Protein AF-A0A8T5M7E4-F1 (afdb_monomer_lite)

Secondary structure (DSSP, 8-state):
-----------S---SSS-----------S-EEEEEPPPEEEETTEEEEEEEPPPEEEEE--GGG-

pLDDT: mean 73.16, std 8.51, range [45.06, 82.12]

Sequence (66 aa):
MRIKKSLKFAIPSVSPQGIWEIRYDLRAEVPGHFHALPLLGEAMYVPEIRANGAEIRLEVIDREDQ

Radius of gyration: 15.59 Å; chains: 1; bounding box: 36×19×47 Å

Structure (mmCIF, N/CA/C/O backbone):
data_AF-A0A8T5M7E4-F1
#
_entry.id   AF-A0A8T5M7E4-F1
#
loop_
_atom_site.group_PDB
_atom_site.id
_atom_site.type_symbol
_atom_site.label_atom_id
_atom_site.label_alt_id
_atom_site.label_comp_id
_atom_site.label_asym_id
_atom_site.label_entity_id
_atom_site.label_seq_id
_atom_site.pdbx_PDB_ins_code
_atom_site.Cartn_x
_atom_site.Cartn_y
_atom_site.Cartn_z
_atom_site.occupancy
_atom_site.B_iso_or_equiv
_atom_site.auth_seq_id
_atom_site.auth_comp_id
_atom_site.auth_asym_id
_atom_site.auth_atom_id
_atom_site.pdbx_PDB_model_num
ATOM 1 N N . MET A 1 1 ? -17.653 4.244 7.923 1.00 47.19 1 MET A N 1
ATOM 2 C CA . MET A 1 1 ? -17.158 5.530 7.376 1.00 47.19 1 MET A CA 1
ATOM 3 C C . MET A 1 1 ? -15.922 5.229 6.524 1.00 47.19 1 MET A C 1
ATOM 5 O O . MET A 1 1 ? -15.026 4.587 7.047 1.00 47.19 1 MET A O 1
ATOM 9 N N . ARG A 1 2 ? -15.867 5.573 5.224 1.00 47.97 2 ARG A N 1
ATOM 10 C CA . ARG A 1 2 ? -14.735 5.217 4.331 1.00 47.97 2 ARG A CA 1
ATOM 11 C C . ARG A 1 2 ? -13.908 6.458 3.994 1.00 47.97 2 ARG A C 1
ATOM 13 O O . ARG A 1 2 ? -14.332 7.253 3.161 1.00 47.97 2 ARG A O 1
ATOM 20 N N . ILE A 1 3 ? -12.742 6.619 4.616 1.00 54.75 3 ILE A N 1
ATOM 21 C CA . ILE A 1 3 ? -11.822 7.723 4.306 1.00 54.75 3 ILE A CA 1
ATOM 22 C C . ILE A 1 3 ? -11.023 7.334 3.058 1.00 54.75 3 ILE A C 1
ATOM 24 O O . ILE A 1 3 ? -10.247 6.384 3.086 1.00 54.75 3 ILE A O 1
ATOM 28 N N . LYS A 1 4 ? -11.225 8.038 1.939 1.00 54.62 4 LYS A N 1
ATOM 29 C CA . LYS A 1 4 ? -10.462 7.823 0.698 1.00 54.62 4 LYS A CA 1
ATOM 30 C C . LYS A 1 4 ? -9.280 8.793 0.619 1.00 54.62 4 LYS A C 1
ATOM 32 O O . LYS A 1 4 ? -9.301 9.719 -0.187 1.00 54.62 4 LYS A O 1
ATOM 37 N N . LYS A 1 5 ? -8.253 8.600 1.448 1.00 65.81 5 LYS A N 1
ATOM 38 C CA . LYS A 1 5 ? -6.974 9.305 1.272 1.00 65.81 5 LYS A CA 1
ATOM 39 C C . LYS A 1 5 ? -6.012 8.419 0.487 1.00 65.81 5 LYS A C 1
ATOM 41 O O . LYS A 1 5 ? -5.584 7.384 0.980 1.00 65.81 5 LYS A O 1
ATOM 46 N N . SER A 1 6 ? -5.715 8.813 -0.750 1.00 69.19 6 SER A N 1
ATOM 47 C CA . SER A 1 6 ? -4.736 8.143 -1.610 1.00 69.19 6 SER A CA 1
ATOM 48 C C . SER A 1 6 ? -3.438 8.942 -1.636 1.00 69.19 6 SER A C 1
ATOM 50 O O . SER A 1 6 ? -3.455 10.108 -2.035 1.00 69.19 6 SER A O 1
ATOM 52 N N . LEU A 1 7 ? -2.328 8.315 -1.258 1.00 71.25 7 LEU A N 1
ATOM 53 C CA . LEU A 1 7 ? -0.992 8.891 -1.367 1.00 71.25 7 LEU A CA 1
ATOM 54 C C . LEU A 1 7 ? -0.336 8.362 -2.647 1.00 71.25 7 LEU A C 1
ATOM 56 O O . LEU A 1 7 ? -0.276 7.152 -2.851 1.00 71.25 7 LEU A O 1
ATOM 60 N N . LYS A 1 8 ? 0.095 9.262 -3.535 1.00 79.38 8 LYS A N 1
ATOM 61 C CA . LYS A 1 8 ? 0.741 8.908 -4.806 1.00 79.38 8 LYS A CA 1
ATOM 62 C C . LYS A 1 8 ? 2.216 9.272 -4.734 1.00 79.38 8 LYS A C 1
ATOM 64 O O . LYS A 1 8 ? 2.544 10.426 -4.471 1.00 79.38 8 LYS A O 1
ATOM 69 N N . PHE A 1 9 ? 3.077 8.303 -5.012 1.00 75.50 9 PHE A N 1
ATOM 70 C CA . PHE A 1 9 ? 4.517 8.500 -5.120 1.00 75.50 9 PHE A CA 1
ATOM 71 C C . PHE A 1 9 ? 4.947 8.275 -6.568 1.00 75.50 9 PHE A C 1
ATOM 73 O O . PHE A 1 9 ? 4.500 7.320 -7.198 1.00 75.50 9 PHE A O 1
ATOM 80 N N . ALA A 1 10 ? 5.814 9.143 -7.087 1.00 78.75 10 ALA A N 1
ATOM 81 C CA . ALA A 1 10 ? 6.447 8.972 -8.390 1.00 78.75 10 ALA A CA 1
ATOM 82 C C . ALA A 1 10 ? 7.946 8.757 -8.176 1.00 78.75 10 ALA A C 1
ATOM 84 O O . ALA A 1 10 ? 8.614 9.609 -7.590 1.00 78.75 10 ALA A O 1
ATOM 85 N N . ILE A 1 11 ? 8.465 7.618 -8.636 1.00 78.06 11 ILE A N 1
ATOM 86 C CA . ILE A 1 11 ? 9.893 7.306 -8.568 1.00 78.06 11 ILE A CA 1
ATOM 87 C C . ILE A 1 11 ? 10.467 7.456 -9.982 1.00 78.06 11 ILE A C 1
ATOM 89 O O . ILE A 1 11 ? 10.043 6.725 -10.877 1.00 78.06 11 ILE A O 1
ATOM 93 N N . PRO A 1 12 ? 11.407 8.390 -10.215 1.00 71.06 12 PRO A N 1
ATOM 94 C CA . PRO A 1 12 ? 11.886 8.706 -11.561 1.00 71.06 12 PRO A CA 1
ATOM 95 C C . PRO A 1 12 ? 12.789 7.622 -12.166 1.00 71.06 12 PRO A C 1
ATOM 97 O O . PRO A 1 12 ? 12.889 7.525 -13.384 1.00 71.06 12 PRO A O 1
ATOM 100 N N . SER A 1 13 ? 13.453 6.812 -11.337 1.00 68.06 13 SER A N 1
ATOM 101 C CA . SER A 1 13 ? 14.317 5.720 -11.785 1.00 68.06 13 SER A CA 1
ATOM 102 C C . SER A 1 13 ? 14.268 4.578 -10.778 1.00 68.06 13 SER A C 1
ATOM 104 O O . SER A 1 13 ? 14.716 4.728 -9.643 1.00 68.06 13 SER A O 1
ATOM 106 N N . VAL A 1 14 ? 13.703 3.446 -11.198 1.00 68.38 14 VAL A N 1
ATOM 107 C CA . VAL A 1 14 ? 13.799 2.170 -10.486 1.00 68.38 14 VAL A CA 1
ATOM 108 C C . VAL A 1 14 ? 14.778 1.288 -11.256 1.00 68.38 14 VAL A C 1
ATOM 110 O O . VAL A 1 14 ? 14.548 0.939 -12.412 1.00 68.38 14 VAL A O 1
ATOM 113 N N . SER A 1 15 ? 15.913 0.954 -10.644 1.00 65.00 15 SER A N 1
ATOM 114 C CA . SER A 1 15 ? 16.800 -0.086 -11.175 1.00 65.00 15 SER A CA 1
ATOM 115 C C . SER A 1 15 ? 16.078 -1.433 -11.088 1.00 65.00 15 SER A C 1
ATOM 117 O O . SER A 1 15 ? 15.567 -1.761 -10.011 1.00 65.00 15 SER A O 1
ATOM 119 N N . PRO A 1 16 ? 16.088 -2.247 -12.159 1.00 65.38 16 PRO A N 1
ATOM 120 C CA . PRO A 1 16 ? 15.604 -3.627 -12.112 1.00 65.38 16 PRO A CA 1
ATOM 121 C C . PRO A 1 16 ? 16.368 -4.494 -11.103 1.00 65.38 16 PRO A C 1
ATOM 123 O O . PRO A 1 16 ? 15.879 -5.536 -10.682 1.00 65.38 16 PRO A O 1
ATOM 126 N N . GLN A 1 17 ? 17.582 -4.069 -10.740 1.00 65.50 17 GLN A N 1
ATOM 127 C CA . GLN A 1 17 ? 18.504 -4.781 -9.864 1.00 65.50 17 GLN A CA 1
ATOM 128 C C . GLN A 1 17 ? 18.605 -4.018 -8.533 1.00 65.50 17 GLN A C 1
ATOM 130 O O . GLN A 1 17 ? 19.532 -3.232 -8.330 1.00 65.50 17 GLN A O 1
ATOM 135 N N . GLY A 1 18 ? 17.612 -4.166 -7.654 1.00 70.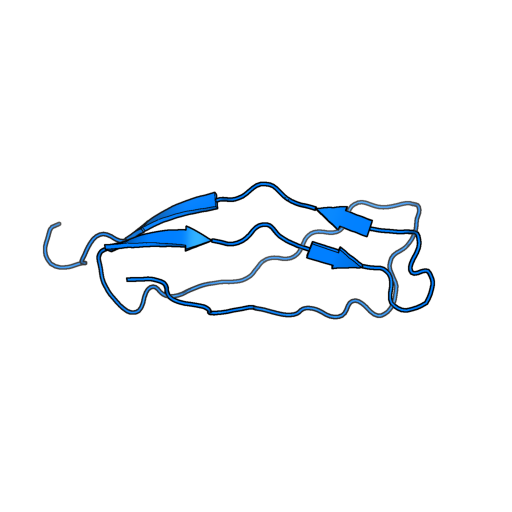31 18 GLY A N 1
ATOM 136 C CA . GLY A 1 18 ? 17.613 -3.524 -6.335 1.00 70.31 18 GLY A CA 1
ATOM 137 C C . GLY A 1 18 ? 16.265 -3.581 -5.615 1.00 70.31 18 GLY A C 1
ATOM 138 O O . GLY A 1 18 ? 15.217 -3.677 -6.250 1.00 70.31 18 GLY A O 1
ATOM 139 N N . ILE A 1 19 ? 16.300 -3.520 -4.281 1.00 74.50 19 ILE A N 1
ATOM 140 C CA . ILE A 1 19 ? 15.110 -3.403 -3.426 1.00 74.50 19 ILE A CA 1
ATOM 141 C C . ILE A 1 19 ? 14.905 -1.922 -3.098 1.00 74.50 19 ILE A C 1
ATOM 143 O O . ILE A 1 19 ? 15.842 -1.243 -2.683 1.00 74.50 19 ILE A O 1
ATOM 147 N N . TRP A 1 20 ? 13.676 -1.439 -3.271 1.00 74.38 20 TRP A N 1
ATOM 148 C CA . TRP A 1 20 ? 13.287 -0.052 -3.018 1.00 74.38 20 TRP A CA 1
ATOM 149 C C . TRP A 1 20 ? 12.383 0.010 -1.790 1.00 74.38 20 TRP A C 1
ATOM 151 O O . TRP A 1 20 ? 11.436 -0.768 -1.682 1.00 74.38 20 TRP A O 1
ATOM 161 N N . GLU A 1 21 ? 12.656 0.942 -0.878 1.00 78.75 21 GLU A N 1
ATOM 162 C CA . GLU A 1 21 ? 11.852 1.164 0.326 1.00 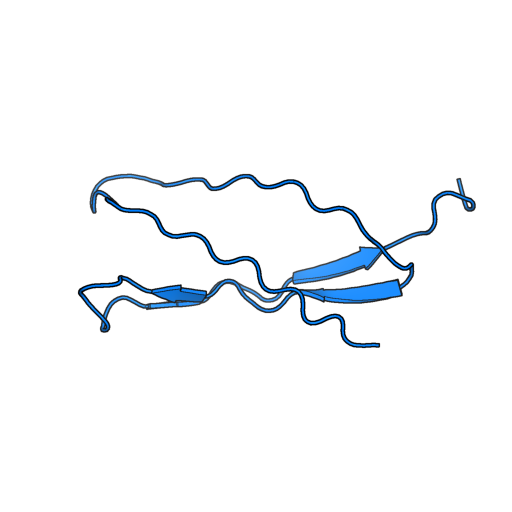78.75 21 GLU A CA 1
ATOM 163 C C . GLU A 1 21 ? 11.299 2.596 0.323 1.00 78.75 21 GLU A C 1
ATOM 165 O O . GLU A 1 21 ? 12.036 3.555 0.095 1.00 78.75 21 GLU A O 1
ATOM 170 N N . ILE A 1 22 ? 9.997 2.745 0.579 1.00 79.25 22 ILE A N 1
ATOM 171 C CA . ILE A 1 22 ? 9.331 4.042 0.746 1.00 79.25 22 ILE A CA 1
ATOM 172 C C . ILE A 1 22 ? 8.788 4.088 2.172 1.00 79.25 22 ILE A C 1
ATOM 174 O O . ILE A 1 22 ? 7.934 3.278 2.531 1.00 79.25 22 ILE A O 1
ATOM 178 N N . ARG A 1 23 ? 9.261 5.042 2.978 1.00 78.94 23 ARG A N 1
ATOM 179 C CA . ARG A 1 23 ? 8.735 5.301 4.325 1.00 78.94 23 ARG A CA 1
ATOM 180 C C . ARG A 1 23 ? 7.932 6.591 4.322 1.00 78.94 23 ARG A C 1
ATOM 182 O O . ARG A 1 23 ? 8.363 7.587 3.746 1.00 78.94 23 ARG A O 1
ATOM 189 N N . TYR A 1 24 ? 6.773 6.565 4.962 1.00 78.88 24 TYR A N 1
ATOM 190 C CA . TYR A 1 24 ? 5.913 7.728 5.119 1.00 78.88 24 TYR A CA 1
ATOM 191 C C . TYR A 1 24 ? 5.215 7.675 6.478 1.00 78.88 24 TYR A C 1
ATOM 193 O O . TYR A 1 24 ? 4.795 6.609 6.924 1.00 78.88 24 TYR A O 1
ATOM 201 N N . ASP A 1 25 ? 5.068 8.835 7.112 1.00 78.81 25 ASP A N 1
ATOM 202 C CA . ASP A 1 25 ? 4.302 8.987 8.345 1.00 78.81 25 ASP A CA 1
ATOM 203 C C . ASP A 1 25 ? 2.861 9.384 8.019 1.00 78.81 25 ASP A C 1
ATOM 205 O O . ASP A 1 25 ? 2.608 10.287 7.216 1.00 78.81 25 ASP A O 1
ATOM 209 N N . LEU A 1 26 ? 1.898 8.715 8.654 1.00 75.75 26 LEU A N 1
ATOM 210 C CA . LEU A 1 26 ? 0.480 9.057 8.568 1.00 75.75 26 LEU A CA 1
ATOM 211 C C . LEU A 1 26 ? -0.037 9.448 9.947 1.00 75.75 26 LEU A C 1
ATOM 213 O O . LEU A 1 26 ? 0.270 8.802 10.945 1.00 75.75 26 LEU A O 1
ATOM 217 N N . ARG A 1 27 ? -0.892 10.471 9.988 1.00 76.69 27 ARG A N 1
ATOM 218 C CA . ARG A 1 27 ? -1.666 10.822 11.179 1.00 76.69 27 ARG A CA 1
ATOM 219 C C . ARG A 1 27 ? -3.107 10.377 10.998 1.00 76.69 27 ARG A C 1
ATOM 221 O O . ARG A 1 27 ? -3.734 10.688 9.985 1.00 76.69 27 ARG A O 1
ATOM 228 N N . ALA A 1 28 ? -3.638 9.700 12.006 1.00 80.00 28 ALA A N 1
ATOM 229 C CA . ALA A 1 28 ? -5.055 9.406 12.063 1.00 80.00 28 ALA A CA 1
ATOM 230 C C . ALA A 1 28 ? -5.854 10.671 12.421 1.00 80.00 28 ALA A C 1
ATOM 232 O O . ALA A 1 28 ? -5.507 11.384 13.363 1.00 80.00 28 ALA A O 1
ATOM 233 N N . GLU A 1 29 ? -6.887 10.976 11.632 1.00 74.62 29 GLU A N 1
ATOM 234 C CA . GLU A 1 29 ? -7.722 12.174 11.822 1.00 74.62 29 GLU A CA 1
ATOM 235 C C . GLU A 1 29 ? -8.965 11.920 12.666 1.00 74.62 29 GLU A C 1
ATOM 237 O O . GLU A 1 29 ? -9.382 12.802 13.405 1.00 74.62 29 GLU A O 1
ATOM 242 N N . VAL A 1 30 ? -9.566 10.739 12.543 1.00 77.00 30 VAL 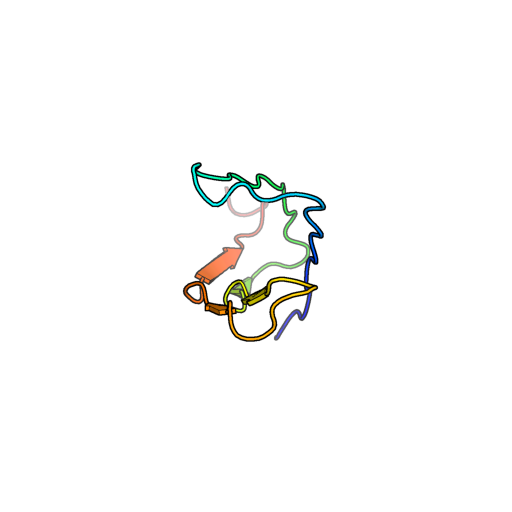A N 1
ATOM 243 C CA . VAL A 1 30 ? -10.780 10.365 13.270 1.00 77.00 30 VAL A CA 1
ATOM 244 C C . VAL A 1 30 ? -10.635 8.938 13.799 1.00 77.00 30 VAL A C 1
ATOM 246 O O . VAL A 1 30 ? -10.093 8.094 13.076 1.00 77.00 30 VAL A O 1
ATOM 249 N N . PRO A 1 31 ? -11.098 8.654 15.027 1.00 77.50 31 PRO A N 1
ATOM 250 C CA . PRO A 1 31 ? -11.062 7.308 15.586 1.00 77.50 31 PRO A CA 1
ATOM 251 C C . PRO A 1 31 ? -12.010 6.376 14.821 1.00 77.50 31 PRO A C 1
ATOM 253 O O . PRO A 1 31 ? -13.073 6.791 14.344 1.00 77.50 31 PRO A O 1
ATOM 256 N N . GLY A 1 32 ? -11.616 5.109 14.674 1.00 79.69 32 GLY A N 1
ATOM 257 C CA . GLY A 1 32 ? -12.428 4.095 14.001 1.00 79.69 32 GLY A CA 1
ATOM 258 C C . GLY A 1 32 ? -11.645 3.028 13.234 1.00 79.69 32 GLY A C 1
ATOM 259 O O . GLY A 1 32 ? -10.417 2.989 13.222 1.00 79.69 32 GLY A O 1
ATOM 260 N N . HIS A 1 33 ? -12.399 2.148 12.570 1.00 76.06 33 HIS A N 1
ATOM 261 C CA . HIS A 1 33 ? -11.871 1.067 11.740 1.00 76.06 33 HIS A CA 1
ATOM 262 C C . HIS A 1 33 ? -11.722 1.527 10.287 1.00 76.06 33 HIS A C 1
ATOM 264 O O . HIS A 1 33 ? -12.700 1.955 9.659 1.00 76.06 33 HIS A O 1
ATOM 270 N N . PHE A 1 34 ? -10.520 1.389 9.729 1.00 73.88 34 PHE A N 1
ATOM 271 C CA . PHE A 1 34 ? -10.204 1.806 8.367 1.00 73.88 34 PHE A CA 1
ATOM 272 C C . PHE A 1 34 ? -9.659 0.659 7.523 1.00 73.88 34 PHE A C 1
ATOM 274 O O . PHE A 1 34 ? -8.813 -0.126 7.944 1.00 73.88 34 PHE A O 1
ATOM 281 N N . HIS A 1 35 ? -10.132 0.618 6.281 1.00 68.31 35 HIS A N 1
ATOM 282 C CA . HIS A 1 35 ? -9.573 -0.217 5.228 1.00 68.31 35 HIS A CA 1
ATOM 283 C C . HIS A 1 35 ? -8.646 0.655 4.390 1.00 68.31 35 HIS A C 1
ATOM 285 O O . HIS A 1 35 ? -9.109 1.555 3.680 1.00 68.31 35 HIS A O 1
ATOM 291 N N . ALA A 1 36 ? -7.345 0.412 4.496 1.00 74.50 36 ALA A N 1
ATOM 292 C CA . ALA A 1 36 ? -6.373 1.011 3.606 1.00 74.50 36 ALA A CA 1
ATOM 293 C C . ALA A 1 36 ? -6.366 0.205 2.310 1.00 74.50 36 ALA A C 1
ATOM 295 O O . ALA A 1 36 ? -6.065 -0.989 2.308 1.00 74.50 36 ALA A O 1
ATOM 296 N N . LEU A 1 37 ? -6.722 0.878 1.215 1.00 79.19 37 LEU A N 1
ATOM 297 C CA . LEU A 1 37 ? -6.680 0.281 -0.112 1.00 79.19 37 LEU A CA 1
ATOM 298 C C . LEU A 1 37 ? -5.282 -0.295 -0.386 1.00 79.19 37 LEU A C 1
ATOM 300 O O . LEU A 1 37 ? -4.288 0.298 0.044 1.00 79.19 37 LEU A O 1
ATOM 304 N N . PRO A 1 38 ? -5.206 -1.422 -1.110 1.00 76.56 38 PRO A N 1
ATOM 305 C CA . PRO A 1 38 ? -3.933 -2.013 -1.480 1.00 76.56 38 PRO A CA 1
ATOM 306 C C . PRO A 1 38 ? -3.068 -1.013 -2.249 1.00 76.56 38 PRO A C 1
ATOM 308 O O . PRO A 1 38 ? -3.564 -0.214 -3.048 1.00 76.56 38 PRO A O 1
ATOM 311 N N . LEU A 1 39 ? -1.759 -1.083 -2.017 1.00 79.19 39 LEU A N 1
ATOM 312 C CA . LEU A 1 39 ? -0.775 -0.324 -2.782 1.00 79.19 39 LEU A CA 1
ATOM 313 C C . LEU A 1 39 ? -0.865 -0.724 -4.263 1.00 79.19 39 LEU A C 1
ATOM 315 O O . LEU A 1 39 ? -0.775 -1.904 -4.584 1.00 79.19 39 LEU A O 1
ATOM 319 N N . LEU A 1 40 ? -1.011 0.239 -5.168 1.00 80.75 40 LEU A N 1
ATOM 320 C CA . LEU A 1 40 ? -0.937 0.007 -6.612 1.00 80.75 40 LEU A CA 1
ATOM 321 C C . LEU A 1 40 ? 0.388 0.577 -7.121 1.00 80.75 40 LEU A C 1
ATOM 323 O O . LEU A 1 40 ? 0.634 1.775 -6.992 1.00 80.75 40 LEU A O 1
ATOM 327 N N . GLY A 1 41 ? 1.246 -0.283 -7.663 1.00 78.06 41 GLY A N 1
ATOM 328 C CA . GLY A 1 41 ? 2.496 0.082 -8.320 1.00 78.06 41 GLY A CA 1
ATOM 329 C C . GLY A 1 41 ? 2.372 -0.081 -9.831 1.00 78.06 41 GLY A C 1
ATOM 330 O O . GLY A 1 41 ? 2.031 -1.159 -10.313 1.00 78.06 41 GLY A O 1
ATOM 331 N N . GLU A 1 42 ? 2.666 0.975 -10.580 1.00 79.75 42 GLU A N 1
ATOM 332 C CA . GLU A 1 42 ? 2.678 0.978 -12.045 1.00 79.75 42 GLU A CA 1
ATOM 333 C C . GLU A 1 42 ? 3.966 1.632 -12.557 1.00 79.75 4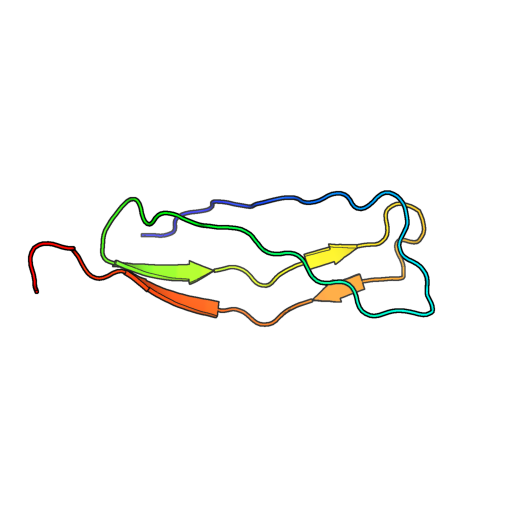2 GLU A C 1
ATOM 335 O O . GLU A 1 42 ? 4.426 2.634 -12.004 1.00 79.75 42 GLU A O 1
ATOM 340 N N . ALA A 1 43 ? 4.568 1.065 -13.605 1.00 77.75 43 ALA A N 1
ATOM 341 C CA . ALA A 1 43 ? 5.689 1.711 -14.278 1.00 77.75 43 ALA A CA 1
ATOM 342 C C . ALA A 1 43 ? 5.160 2.707 -15.318 1.00 77.75 43 ALA A C 1
ATOM 344 O O . ALA A 1 43 ? 4.464 2.325 -16.256 1.00 77.75 43 ALA A O 1
ATOM 345 N N . MET A 1 44 ? 5.534 3.984 -15.180 1.00 79.56 44 MET A N 1
ATOM 346 C CA . MET A 1 44 ? 5.002 5.083 -16.005 1.00 79.56 44 MET A CA 1
ATOM 347 C C . MET A 1 44 ? 5.155 4.867 -17.519 1.00 79.56 44 MET A C 1
ATOM 349 O O . MET A 1 44 ? 4.305 5.307 -18.285 1.00 79.56 44 MET A O 1
ATOM 353 N N . TYR A 1 45 ? 6.233 4.203 -17.948 1.00 79.38 45 TYR A N 1
ATOM 354 C CA . TYR A 1 45 ? 6.550 3.997 -19.367 1.00 79.38 45 TYR A CA 1
ATOM 355 C C . TYR A 1 45 ? 6.338 2.556 -19.850 1.00 79.38 45 TYR A C 1
ATOM 357 O O . TYR A 1 45 ? 6.431 2.302 -21.047 1.00 79.38 45 TYR A O 1
ATOM 365 N N . VAL A 1 46 ? 6.051 1.613 -18.945 1.00 81.62 46 VAL A N 1
ATOM 366 C CA . VAL A 1 46 ? 5.849 0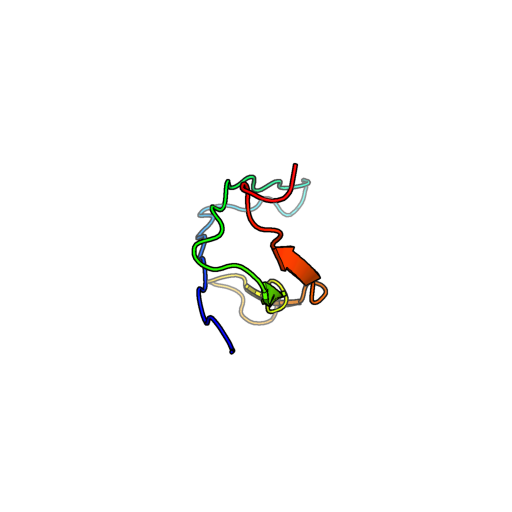.192 -19.270 1.00 81.62 46 VAL A CA 1
ATOM 367 C C . VAL A 1 46 ? 4.583 -0.292 -18.550 1.00 81.62 46 VAL A C 1
ATOM 369 O O . VAL A 1 46 ? 4.664 -0.824 -17.443 1.00 81.62 46 VAL A O 1
ATOM 372 N N . PRO A 1 47 ? 3.391 -0.115 -19.149 1.00 76.88 47 PRO A N 1
ATOM 373 C CA . PRO A 1 47 ? 2.107 -0.356 -18.477 1.00 76.88 47 PRO A CA 1
ATOM 374 C C . PRO A 1 47 ? 1.816 -1.839 -18.176 1.00 76.88 47 PRO A C 1
ATOM 376 O O . PRO A 1 47 ? 0.846 -2.151 -17.476 1.00 76.88 47 PRO A O 1
ATOM 379 N N . GLU A 1 48 ? 2.633 -2.746 -18.719 1.00 80.25 48 GLU A N 1
ATOM 380 C CA . GLU A 1 48 ? 2.618 -4.188 -18.450 1.00 80.25 48 GLU A CA 1
ATOM 381 C C . GLU A 1 48 ? 3.179 -4.523 -17.060 1.00 80.25 48 GLU A C 1
ATOM 383 O O . GLU A 1 48 ? 2.793 -5.527 -16.462 1.00 80.25 48 GLU A O 1
ATOM 388 N N . ILE A 1 49 ? 4.045 -3.666 -16.507 1.00 75.94 49 ILE A N 1
ATOM 389 C CA . ILE A 1 49 ? 4.590 -3.840 -15.160 1.00 75.94 49 ILE A CA 1
ATOM 390 C C . ILE A 1 49 ? 3.594 -3.249 -14.162 1.00 75.94 49 ILE A C 1
ATOM 392 O O . ILE A 1 49 ? 3.489 -2.030 -13.995 1.00 75.94 49 ILE A O 1
ATOM 396 N N . ARG A 1 50 ? 2.861 -4.144 -13.496 1.00 77.44 50 ARG A N 1
ATOM 397 C CA . ARG A 1 50 ? 1.889 -3.821 -12.449 1.00 77.44 50 ARG A CA 1
ATOM 398 C C . ARG A 1 50 ? 2.182 -4.627 -11.196 1.00 77.44 50 ARG A C 1
ATOM 400 O O . ARG A 1 50 ? 2.407 -5.832 -11.266 1.00 77.44 50 ARG A O 1
ATOM 407 N N . ALA A 1 51 ? 2.123 -3.965 -10.052 1.00 76.38 51 ALA A N 1
ATOM 408 C CA . ALA A 1 51 ? 2.229 -4.577 -8.740 1.00 76.38 51 ALA A CA 1
ATOM 409 C C . ALA A 1 51 ? 1.012 -4.175 -7.905 1.00 76.38 51 ALA A C 1
ATOM 411 O O . ALA A 1 51 ? 0.667 -2.999 -7.830 1.00 76.38 51 ALA A O 1
ATOM 412 N N . ASN A 1 52 ? 0.370 -5.148 -7.266 1.00 82.12 52 ASN A N 1
ATOM 413 C CA . ASN A 1 52 ? -0.697 -4.905 -6.303 1.00 82.12 52 ASN A CA 1
ATOM 414 C C . ASN A 1 52 ? -0.209 -5.379 -4.932 1.00 82.12 52 ASN A C 1
ATOM 416 O O . ASN A 1 52 ? 0.222 -6.522 -4.787 1.00 82.12 52 ASN A O 1
ATOM 420 N N . GLY A 1 53 ? -0.256 -4.500 -3.940 1.00 74.94 53 GLY A N 1
ATOM 421 C CA . GLY A 1 53 ? -0.016 -4.824 -2.542 1.00 74.94 53 GLY A CA 1
ATOM 422 C C . GLY A 1 53 ? -1.243 -5.462 -1.894 1.00 74.94 53 GLY A C 1
ATOM 423 O O . GLY A 1 53 ? -2.327 -5.505 -2.474 1.00 74.94 53 GLY A O 1
ATOM 424 N N . ALA A 1 54 ? -1.079 -5.951 -0.669 1.00 75.25 54 ALA A N 1
ATOM 425 C CA . ALA A 1 54 ? -2.196 -6.428 0.139 1.00 75.25 54 ALA A CA 1
ATOM 426 C C . ALA A 1 54 ? -3.008 -5.253 0.712 1.00 75.25 54 ALA A C 1
ATOM 428 O O . ALA A 1 54 ? -2.465 -4.178 0.972 1.00 75.25 54 ALA A O 1
ATOM 429 N N . GLU A 1 55 ? -4.309 -5.467 0.929 1.00 74.19 55 GLU A N 1
ATOM 430 C CA . GLU A 1 55 ? -5.138 -4.550 1.719 1.00 74.19 55 GLU A CA 1
ATOM 431 C C . GLU A 1 55 ? -4.681 -4.584 3.183 1.00 74.19 55 GLU A C 1
ATOM 433 O O . GLU A 1 55 ? -4.432 -5.659 3.736 1.00 74.19 55 GLU A O 1
ATOM 438 N N . ILE A 1 56 ? -4.612 -3.416 3.822 1.00 77.19 56 ILE A N 1
ATOM 439 C CA . ILE A 1 56 ? -4.261 -3.303 5.240 1.00 77.19 56 ILE A CA 1
ATOM 440 C C . ILE A 1 56 ? -5.501 -2.849 6.011 1.00 77.19 56 ILE A C 1
ATOM 442 O O . ILE A 1 56 ? -6.155 -1.869 5.653 1.00 77.19 56 ILE A O 1
ATOM 446 N N . ARG A 1 57 ? -5.825 -3.559 7.093 1.00 74.75 57 ARG A N 1
ATOM 447 C CA . ARG A 1 57 ? -6.866 -3.161 8.048 1.00 74.75 57 ARG A CA 1
ATOM 448 C C . ARG A 1 57 ? -6.201 -2.448 9.218 1.00 74.75 57 ARG A C 1
ATOM 450 O O . ARG A 1 57 ? -5.314 -3.015 9.848 1.00 74.75 57 ARG A O 1
ATOM 457 N N . LEU A 1 58 ? -6.605 -1.207 9.465 1.00 75.62 58 LEU A N 1
ATOM 458 C CA . LEU A 1 58 ? -6.061 -0.353 10.517 1.00 75.62 58 LEU A CA 1
ATOM 459 C C . LEU A 1 58 ? -7.169 -0.016 11.510 1.00 75.62 58 LEU A C 1
ATOM 461 O O . LEU A 1 58 ? -8.256 0.409 11.115 1.00 75.62 58 LEU A O 1
ATOM 465 N N . GLU A 1 59 ? -6.877 -0.177 12.792 1.00 79.06 59 GLU A N 1
ATOM 466 C CA . GLU A 1 59 ? -7.719 0.296 13.884 1.00 79.06 59 GLU A CA 1
ATOM 467 C C . GLU A 1 59 ? -7.068 1.544 14.481 1.00 79.06 59 GLU A C 1
ATOM 469 O O . GLU A 1 59 ? -5.909 1.513 14.894 1.00 79.06 59 GLU A O 1
ATOM 474 N N . VAL A 1 60 ? -7.787 2.665 14.460 1.00 80.12 60 VAL A N 1
ATOM 475 C CA . VAL A 1 60 ? -7.346 3.910 15.092 1.00 80.12 60 VAL A CA 1
ATOM 476 C C . VAL A 1 60 ? -8.061 4.032 16.428 1.00 80.12 60 VAL A C 1
ATOM 478 O O . VAL A 1 60 ? -9.268 4.290 16.456 1.00 80.12 60 VAL A O 1
ATOM 481 N N . ILE A 1 61 ? -7.292 3.886 17.504 1.00 78.12 61 ILE A N 1
ATOM 482 C CA . ILE A 1 61 ? -7.720 4.170 18.874 1.00 78.12 61 ILE A CA 1
ATOM 483 C C . ILE A 1 61 ? -7.575 5.664 19.179 1.00 78.12 61 ILE A C 1
ATOM 485 O O . ILE A 1 61 ? -6.662 6.325 18.672 1.00 78.12 61 ILE A O 1
ATOM 489 N N . ASP A 1 62 ? -8.499 6.200 19.973 1.00 76.00 62 ASP A N 1
ATOM 490 C CA . ASP A 1 62 ? -8.412 7.578 20.446 1.00 76.00 62 ASP A CA 1
ATOM 491 C C . ASP A 1 62 ? -7.343 7.704 21.543 1.00 76.00 62 ASP A C 1
ATOM 493 O O . ASP A 1 62 ? -7.041 6.747 22.256 1.00 76.00 62 ASP A O 1
ATOM 497 N N . ARG A 1 63 ? -6.732 8.885 21.652 1.00 67.06 63 ARG A N 1
ATOM 498 C CA . ARG A 1 63 ? -5.630 9.131 22.587 1.00 67.06 63 ARG A CA 1
ATOM 499 C C . ARG A 1 63 ? -6.118 9.338 24.026 1.00 67.06 63 ARG A C 1
ATOM 501 O O . ARG A 1 63 ? -5.286 9.336 24.926 1.00 67.06 63 ARG A O 1
ATOM 508 N N . GLU A 1 64 ? -7.422 9.524 24.237 1.00 62.19 64 GLU A N 1
ATOM 509 C CA . GLU A 1 64 ? -8.033 9.706 25.562 1.00 62.19 64 GLU A CA 1
ATOM 510 C C . GLU A 1 64 ? -8.333 8.384 26.306 1.00 62.19 64 GLU A C 1
ATOM 512 O O . GLU A 1 64 ? -8.757 8.429 27.456 1.00 62.19 64 GLU A O 1
ATOM 517 N N . ASP A 1 65 ? -8.076 7.221 25.690 1.00 54.22 65 ASP A N 1
ATOM 518 C CA . ASP A 1 65 ? -8.323 5.881 26.267 1.00 54.22 65 ASP A CA 1
ATOM 519 C C . ASP A 1 65 ? -7.032 5.159 26.741 1.00 54.22 65 ASP A C 1
ATOM 521 O O . ASP A 1 65 ? -6.993 3.932 26.816 1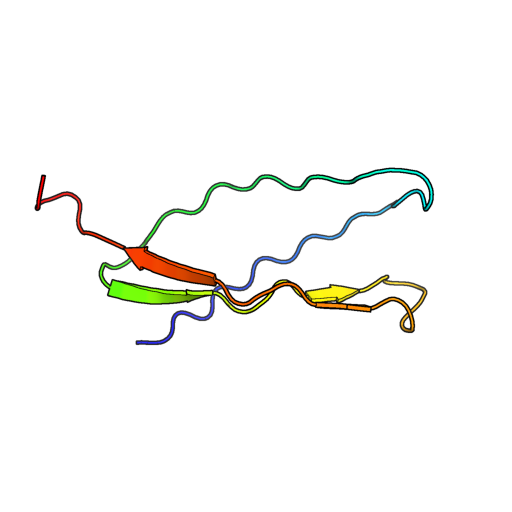.00 54.22 65 ASP A O 1
ATOM 525 N N . GLN A 1 66 ? -5.949 5.898 27.045 1.00 45.06 66 GLN A N 1
ATOM 526 C CA . GLN A 1 66 ? -4.712 5.363 27.659 1.00 45.06 66 GLN A CA 1
ATOM 527 C C . GLN A 1 66 ? -4.507 5.814 29.106 1.00 45.06 66 GLN A C 1
ATOM 529 O O . GLN A 1 66 ? -4.658 7.026 29.378 1.00 45.06 66 GLN A O 1
#

Foldseek 3Di:
DADPDDDDDDDPDDDPPDDDDDDDDDDDDDFAKYWDAWDWDADPVDRVDIDTGDIDIDGGDDPVPD